Protein AF-A0A519ZDD3-F1 (afdb_monomer_lite)

Secondary structure (DSSP, 8-state):
-PPPEEEEEEE--SSSHHHHHHHHHHHHHHTSTTEEEEEEEGGG-----

Sequence (49 aa):
MSTPKTLLIVYHSMTGGTRQMAEAVQAGAAAEEGVAVRLLHAAQAHGHA

pLDDT: mean 90.31, std 11.73, range [40.91, 97.69]

Structure (mmCIF, N/CA/C/O backbone):
data_AF-A0A519ZDD3-F1
#
_entry.id   AF-A0A519ZDD3-F1
#
loop_
_atom_site.group_PDB
_atom_site.id
_atom_site.type_symbol
_atom_site.label_atom_id
_atom_site.label_alt_id
_atom_site.label_comp_id
_atom_site.label_asym_id
_atom_site.label_entity_id
_atom_site.label_seq_id
_atom_site.pdbx_PDB_ins_code
_atom_site.Cartn_x
_atom_site.Cartn_y
_atom_site.Cartn_z
_atom_site.occupancy
_atom_site.B_iso_or_equiv
_atom_site.auth_seq_id
_atom_site.auth_comp_id
_atom_site.auth_asym_id
_atom_site.auth_atom_id
_atom_site.pdbx_PDB_model_num
ATOM 1 N N . MET A 1 1 ? -20.539 -0.576 18.834 1.00 55.75 1 MET A N 1
ATOM 2 C CA . MET A 1 1 ? -19.193 -0.610 18.221 1.00 55.75 1 MET A CA 1
ATOM 3 C C . MET A 1 1 ? -19.377 -0.803 16.726 1.00 55.75 1 MET A C 1
ATO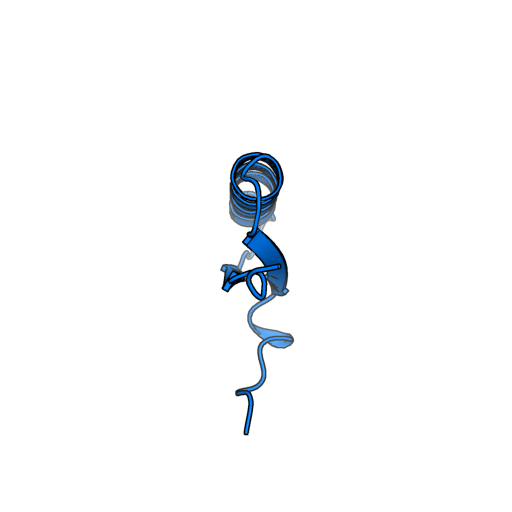M 5 O O . MET A 1 1 ? -20.033 -1.762 16.344 1.00 55.75 1 MET A O 1
ATOM 9 N N . SER A 1 2 ? -18.915 0.133 15.899 1.00 78.25 2 SER A N 1
ATOM 10 C CA . SER A 1 2 ? -19.014 0.062 14.434 1.00 78.25 2 SER A CA 1
ATOM 11 C C . SER A 1 2 ? -17.920 -0.838 13.855 1.00 78.25 2 SER A C 1
ATOM 13 O O . SER A 1 2 ? -16.769 -0.751 14.276 1.00 78.25 2 SER A O 1
ATOM 15 N N . THR A 1 3 ? -18.269 -1.699 12.894 1.00 84.38 3 THR A N 1
ATOM 16 C CA . THR A 1 3 ? -17.296 -2.528 12.167 1.00 84.38 3 THR A CA 1
ATOM 17 C C . THR A 1 3 ? -16.332 -1.632 11.382 1.00 84.38 3 THR A C 1
ATOM 19 O O . THR A 1 3 ? -16.805 -0.758 10.647 1.00 84.38 3 THR A O 1
ATOM 2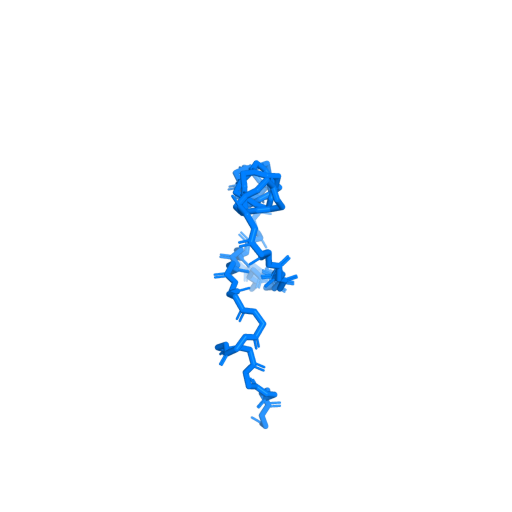2 N N . PRO A 1 4 ? -15.005 -1.820 11.511 1.00 87.75 4 PRO A N 1
ATOM 23 C CA . PRO A 1 4 ? -14.035 -1.003 10.795 1.00 87.75 4 PRO A CA 1
ATOM 24 C C . PRO A 1 4 ? -14.143 -1.214 9.280 1.00 87.75 4 PRO A C 1
ATOM 26 O O . PRO A 1 4 ? -14.299 -2.341 8.801 1.00 87.75 4 PRO A O 1
ATOM 29 N N . LYS A 1 5 ? -14.049 -0.126 8.509 1.00 94.00 5 LYS A N 1
ATOM 30 C CA . LYS A 1 5 ? -14.006 -0.196 7.044 1.00 94.00 5 LYS A CA 1
ATOM 31 C C . LYS A 1 5 ? -12.664 -0.768 6.611 1.00 94.00 5 LYS A C 1
ATOM 33 O O . LYS A 1 5 ? -11.626 -0.349 7.110 1.00 94.00 5 LYS A O 1
ATOM 38 N N . THR A 1 6 ? -12.672 -1.699 5.663 1.00 95.06 6 THR A N 1
ATOM 39 C CA . THR A 1 6 ? -11.422 -2.233 5.108 1.00 95.06 6 THR A CA 1
ATOM 40 C C . THR A 1 6 ? -10.987 -1.407 3.903 1.00 95.06 6 THR A C 1
ATOM 42 O O . THR A 1 6 ? -11.728 -1.308 2.927 1.00 95.06 6 THR A O 1
ATOM 45 N N . LEU A 1 7 ? -9.779 -0.849 3.957 1.00 95.50 7 LEU A N 1
ATOM 46 C CA . LEU A 1 7 ? -9.115 -0.197 2.833 1.00 95.50 7 LEU A CA 1
ATOM 47 C C . LEU A 1 7 ? -8.061 -1.143 2.251 1.00 95.50 7 LEU A C 1
ATOM 49 O O . LEU A 1 7 ? -7.090 -1.488 2.924 1.00 95.50 7 LEU A O 1
ATOM 53 N N . LEU A 1 8 ? -8.241 -1.546 0.994 1.00 96.25 8 LEU A N 1
ATOM 54 C CA . LEU A 1 8 ? -7.255 -2.329 0.255 1.00 96.25 8 LEU A CA 1
ATOM 55 C C . LEU A 1 8 ? -6.439 -1.414 -0.665 1.00 96.25 8 LEU A C 1
ATOM 57 O O . LEU A 1 8 ? -6.981 -0.813 -1.588 1.00 96.25 8 LEU A O 1
ATOM 61 N N . ILE A 1 9 ? -5.131 -1.359 -0.436 1.00 96.38 9 ILE A N 1
ATOM 62 C CA . ILE A 1 9 ? -4.154 -0.689 -1.291 1.00 96.38 9 ILE A CA 1
ATOM 63 C C . ILE A 1 9 ? -3.452 -1.773 -2.107 1.00 96.38 9 ILE A C 1
ATOM 65 O O . ILE A 1 9 ? -2.782 -2.643 -1.549 1.00 96.38 9 ILE A O 1
ATOM 69 N N . VAL A 1 10 ? -3.600 -1.727 -3.429 1.00 96.12 10 VAL A N 1
ATOM 70 C CA . VAL A 1 10 ? -2.887 -2.618 -4.351 1.00 96.12 10 VAL A CA 1
ATOM 71 C C . VAL A 1 10 ? -1.852 -1.806 -5.109 1.00 96.12 10 VAL A C 1
ATOM 73 O O . VAL A 1 10 ? -2.186 -0.784 -5.705 1.00 96.12 10 VAL A O 1
ATOM 76 N N . TYR A 1 11 ? -0.599 -2.254 -5.097 1.00 95.44 11 TYR A N 1
ATOM 77 C CA . TYR A 1 11 ? 0.486 -1.582 -5.808 1.00 95.44 11 TYR A CA 1
ATOM 78 C C . TYR A 1 11 ? 1.238 -2.537 -6.729 1.00 95.44 11 TYR A C 1
ATOM 80 O O . TYR A 1 11 ? 1.316 -3.742 -6.496 1.00 95.44 11 TYR A O 1
ATOM 88 N N . HIS A 1 12 ? 1.848 -1.975 -7.764 1.00 95.00 12 HIS A N 1
ATOM 89 C CA . HIS A 1 12 ? 2.792 -2.666 -8.626 1.00 95.00 12 HIS A CA 1
ATOM 90 C C . HIS A 1 12 ? 4.035 -1.796 -8.784 1.00 95.00 12 HIS A C 1
ATOM 92 O O . HIS A 1 12 ? 3.924 -0.578 -8.918 1.00 95.00 12 HIS A O 1
ATOM 98 N N . SER A 1 13 ? 5.225 -2.392 -8.729 1.00 93.38 13 SER A N 1
ATOM 99 C CA . SER A 1 13 ? 6.470 -1.651 -8.922 1.00 93.38 13 SER A CA 1
ATOM 100 C C . SER A 1 13 ? 7.537 -2.526 -9.558 1.00 93.38 13 SER A C 1
ATOM 102 O O . SER A 1 13 ? 7.709 -3.672 -9.157 1.00 93.38 13 SER A O 1
ATOM 104 N N . MET A 1 14 ? 8.276 -1.962 -10.515 1.00 90.88 14 MET A N 1
ATOM 105 C CA . MET A 1 14 ? 9.422 -2.624 -11.151 1.00 90.88 14 MET A CA 1
ATOM 106 C C . MET A 1 14 ? 10.735 -2.353 -10.412 1.00 90.88 14 MET A C 1
ATOM 108 O O . MET A 1 14 ? 11.590 -3.226 -10.332 1.00 90.88 14 MET A O 1
ATOM 112 N N . THR A 1 15 ? 10.887 -1.150 -9.853 1.00 91.38 15 THR A N 1
ATOM 113 C CA . THR A 1 15 ? 12.129 -0.682 -9.211 1.00 91.38 15 THR A CA 1
ATOM 114 C C . THR A 1 15 ? 11.967 -0.373 -7.721 1.00 91.38 15 THR A C 1
ATOM 116 O O . THR A 1 15 ? 12.938 -0.030 -7.057 1.00 91.38 15 THR A O 1
ATOM 119 N N . GLY A 1 16 ? 10.750 -0.476 -7.178 1.00 87.88 16 GLY A N 1
ATOM 120 C CA . GLY A 1 16 ? 10.458 -0.261 -5.758 1.00 87.88 16 GLY A CA 1
ATOM 121 C C . GLY A 1 16 ? 10.024 1.161 -5.384 1.00 87.88 16 GLY A C 1
ATOM 122 O O . GLY A 1 16 ? 9.462 1.338 -4.308 1.00 87.88 16 GLY A O 1
ATOM 123 N N . GLY A 1 17 ? 10.172 2.166 -6.257 1.00 91.75 17 GLY A N 1
ATOM 124 C CA . GLY A 1 17 ? 9.750 3.545 -5.948 1.00 91.75 17 GLY A CA 1
ATOM 125 C C . GLY A 1 17 ? 8.258 3.663 -5.597 1.00 91.75 17 GLY A C 1
ATOM 126 O O . GLY A 1 17 ? 7.878 4.318 -4.630 1.00 91.75 17 GLY A O 1
ATOM 127 N N . THR A 1 18 ? 7.400 2.933 -6.314 1.00 94.38 18 THR A N 1
ATOM 128 C CA . THR A 1 18 ? 5.953 2.883 -6.034 1.00 94.38 18 THR A CA 1
ATOM 129 C C . THR A 1 18 ? 5.641 2.194 -4.705 1.00 94.38 18 THR A C 1
ATOM 131 O O . THR A 1 18 ? 4.646 2.528 -4.068 1.00 94.38 18 THR A O 1
ATOM 134 N N . ARG A 1 19 ? 6.487 1.250 -4.264 1.00 94.62 19 ARG A N 1
ATOM 135 C CA . ARG A 1 19 ? 6.312 0.558 -2.981 1.00 94.62 19 ARG A CA 1
ATOM 136 C C . ARG A 1 19 ? 6.463 1.527 -1.812 1.00 94.62 19 ARG A C 1
ATOM 138 O O . ARG A 1 19 ? 5.607 1.525 -0.938 1.00 94.62 19 ARG A O 1
ATOM 145 N N . GLN A 1 20 ? 7.486 2.383 -1.834 1.00 95.06 20 GLN A N 1
ATOM 146 C CA . GLN A 1 20 ? 7.703 3.372 -0.773 1.00 95.06 20 GLN A CA 1
ATOM 147 C C . GLN A 1 20 ? 6.508 4.328 -0.638 1.00 95.06 20 GLN A C 1
ATOM 149 O O . GLN A 1 20 ? 6.055 4.6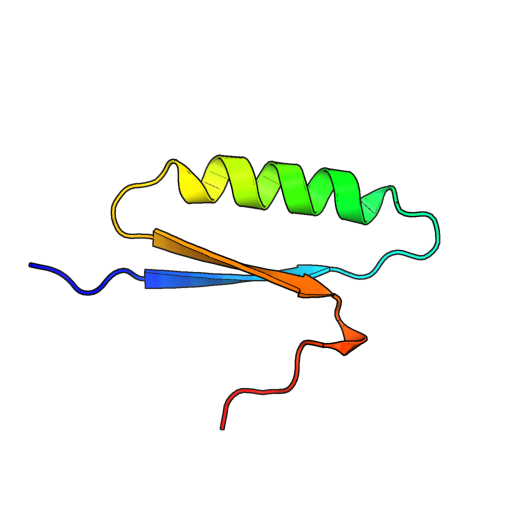16 0.467 1.00 95.06 20 GLN A O 1
ATOM 154 N N . MET A 1 21 ? 5.947 4.774 -1.765 1.00 95.88 21 MET A N 1
ATOM 155 C CA . MET A 1 21 ? 4.730 5.587 -1.757 1.00 95.88 21 MET A CA 1
ATOM 156 C C . MET A 1 21 ? 3.535 4.812 -1.183 1.00 95.88 21 MET A C 1
ATOM 158 O O . MET A 1 21 ? 2.792 5.350 -0.368 1.00 95.88 21 MET A O 1
ATOM 162 N N . ALA A 1 22 ? 3.354 3.548 -1.571 1.00 97.06 22 ALA A N 1
ATOM 163 C CA . ALA A 1 22 ? 2.244 2.734 -1.083 1.00 97.06 22 ALA A CA 1
ATOM 164 C C . ALA A 1 22 ? 2.338 2.444 0.429 1.00 97.06 22 ALA A C 1
ATOM 166 O O . ALA A 1 22 ? 1.317 2.443 1.116 1.00 97.06 22 ALA A O 1
ATOM 167 N N . GLU A 1 23 ? 3.551 2.276 0.961 1.00 96.56 23 GLU A N 1
ATOM 168 C CA . GLU A 1 23 ? 3.816 2.162 2.401 1.00 96.56 23 GLU A CA 1
ATOM 169 C C . GLU A 1 23 ? 3.478 3.468 3.142 1.00 96.56 23 GLU A C 1
ATOM 171 O O . GLU A 1 23 ? 2.845 3.428 4.196 1.00 96.56 23 GLU A O 1
ATOM 176 N N . ALA A 1 24 ? 3.811 4.632 2.571 1.00 97.25 24 ALA A N 1
ATOM 177 C CA . ALA A 1 24 ? 3.436 5.925 3.148 1.00 97.25 24 ALA A CA 1
ATOM 178 C C . ALA A 1 24 ? 1.909 6.125 3.191 1.00 97.25 24 ALA A C 1
ATOM 180 O O . ALA A 1 24 ? 1.372 6.581 4.201 1.00 97.25 24 ALA A O 1
ATOM 181 N N . VAL A 1 25 ? 1.192 5.728 2.132 1.00 97.25 25 VAL A N 1
ATOM 182 C CA . VAL A 1 25 ? -0.282 5.757 2.104 1.00 97.25 25 VAL A CA 1
ATOM 183 C C . VAL A 1 25 ? -0.865 4.812 3.156 1.00 97.25 25 VAL A C 1
ATOM 185 O O . VAL A 1 25 ? -1.790 5.197 3.869 1.00 97.25 25 VAL A O 1
ATOM 188 N N . GLN A 1 26 ? -0.313 3.600 3.296 1.00 97.69 26 GLN A N 1
ATOM 189 C CA . GLN A 1 26 ? -0.730 2.663 4.341 1.00 97.69 26 GLN A CA 1
ATOM 190 C C . GLN A 1 26 ? -0.550 3.273 5.736 1.00 97.69 26 GLN A C 1
ATOM 192 O O . GLN A 1 26 ? -1.467 3.188 6.550 1.00 97.69 26 GLN A O 1
ATOM 197 N N . ALA A 1 27 ? 0.607 3.882 6.008 1.00 97.25 27 ALA A N 1
ATOM 198 C CA . ALA A 1 27 ? 0.908 4.491 7.300 1.00 97.25 27 ALA A CA 1
ATOM 199 C C . ALA A 1 27 ? -0.061 5.632 7.640 1.00 97.25 27 ALA A C 1
ATOM 201 O O . ALA A 1 27 ? -0.566 5.685 8.758 1.00 97.25 27 ALA A O 1
ATOM 202 N N . GLY A 1 28 ? -0.371 6.499 6.670 1.00 96.88 28 GLY A N 1
ATOM 203 C CA . GLY A 1 28 ? -1.352 7.570 6.850 1.00 96.88 28 GLY A CA 1
ATOM 204 C C . GLY A 1 28 ? -2.763 7.034 7.100 1.00 96.88 28 GLY A C 1
ATOM 205 O O . GLY A 1 28 ? -3.422 7.447 8.046 1.00 96.88 28 GLY A O 1
ATOM 206 N N . ALA A 1 29 ? -3.212 6.059 6.308 1.00 95.62 29 ALA A N 1
ATOM 207 C CA . ALA A 1 29 ? -4.546 5.485 6.466 1.00 95.62 29 ALA A CA 1
ATOM 208 C C . ALA A 1 29 ? -4.710 4.671 7.761 1.00 95.62 29 ALA A C 1
ATOM 210 O O . ALA A 1 29 ? -5.814 4.575 8.284 1.00 95.62 29 ALA A O 1
ATOM 211 N N . ALA A 1 30 ? -3.631 4.080 8.284 1.00 94.88 30 ALA A N 1
ATOM 212 C CA . ALA A 1 30 ? -3.657 3.327 9.538 1.00 94.88 30 ALA A CA 1
ATOM 213 C C . ALA A 1 30 ? -3.774 4.226 10.782 1.00 94.88 30 ALA A C 1
ATOM 215 O O . ALA A 1 30 ? -4.071 3.719 11.861 1.00 94.88 30 ALA A O 1
ATOM 216 N N . ALA A 1 31 ? -3.544 5.537 10.642 1.00 95.50 31 ALA A N 1
ATOM 217 C CA . ALA A 1 31 ? -3.766 6.508 11.710 1.00 95.50 31 ALA A CA 1
ATOM 218 C C . ALA A 1 31 ? -5.254 6.869 11.890 1.00 95.50 31 ALA A C 1
ATOM 220 O O . ALA A 1 31 ? -5.620 7.429 12.921 1.00 95.50 31 ALA A O 1
ATOM 221 N N . GLU A 1 32 ? -6.107 6.543 10.914 1.00 94.50 32 GLU A N 1
ATOM 222 C CA . GLU A 1 32 ? -7.542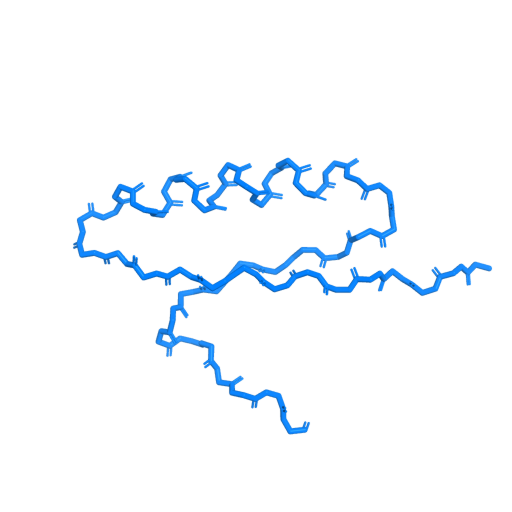 6.823 10.963 1.00 94.50 32 GLU A CA 1
ATOM 223 C C . GLU A 1 32 ? -8.290 5.783 11.805 1.00 94.50 32 GLU A C 1
ATOM 225 O O . GLU A 1 32 ? -8.231 4.572 11.558 1.00 94.50 32 GLU A O 1
ATOM 230 N N . GLU A 1 33 ? -9.057 6.255 12.787 1.00 92.69 33 GLU A N 1
ATOM 231 C CA . GLU A 1 33 ? -9.868 5.377 13.623 1.00 92.69 33 GLU A CA 1
ATOM 232 C C . GLU A 1 33 ? -10.970 4.686 12.807 1.00 92.69 33 GLU A C 1
ATOM 234 O O . GLU A 1 33 ? -11.684 5.287 12.003 1.00 92.69 33 GLU A O 1
ATOM 239 N N . GLY A 1 34 ? -11.143 3.382 13.035 1.00 92.75 34 GLY A N 1
ATOM 240 C CA . GLY A 1 34 ? -12.172 2.599 12.350 1.00 92.75 34 GLY A CA 1
ATOM 241 C C . GLY A 1 34 ? -11.828 2.213 10.908 1.00 92.75 34 GLY A C 1
ATOM 242 O O . GLY A 1 34 ? -12.726 1.775 10.182 1.00 92.75 34 GLY A O 1
ATOM 243 N N . VAL A 1 35 ? -10.560 2.317 10.493 1.00 95.00 35 VAL A N 1
ATOM 244 C CA . VAL A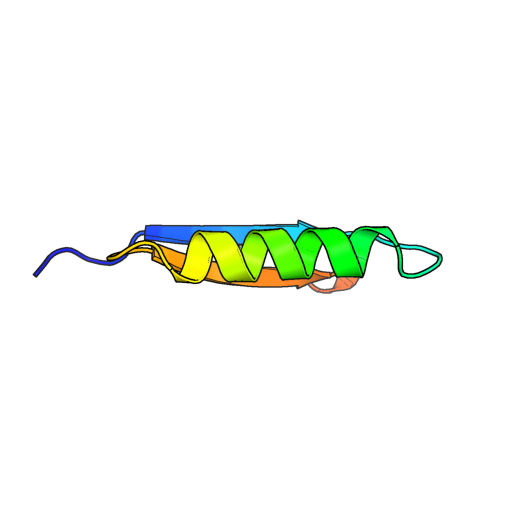 1 35 ? -10.072 1.811 9.203 1.00 95.00 35 VAL A CA 1
ATOM 245 C C . VAL A 1 35 ? -9.089 0.658 9.414 1.00 95.00 35 VAL A C 1
ATOM 247 O O . VAL A 1 35 ? -8.095 0.772 10.121 1.00 95.00 35 VAL A O 1
ATOM 250 N N . ALA A 1 36 ? -9.355 -0.474 8.765 1.00 94.56 36 ALA A N 1
ATOM 251 C CA . ALA A 1 36 ? -8.424 -1.588 8.657 1.00 94.56 36 ALA A CA 1
ATOM 252 C C . ALA A 1 36 ? -7.722 -1.518 7.298 1.00 94.56 36 ALA A C 1
ATOM 254 O O . ALA A 1 36 ? -8.352 -1.710 6.257 1.00 94.56 36 ALA A O 1
ATOM 255 N N . VAL A 1 37 ? -6.420 -1.242 7.291 1.00 96.06 37 VAL A N 1
ATOM 256 C CA . VAL A 1 37 ? -5.656 -1.068 6.049 1.00 96.06 37 VAL A CA 1
ATOM 257 C C . VAL A 1 37 ? -4.921 -2.350 5.680 1.00 96.06 37 VAL A C 1
ATOM 259 O O . VAL A 1 37 ? -4.276 -2.981 6.515 1.00 96.06 37 VAL A O 1
ATOM 262 N N . ARG A 1 38 ? -4.985 -2.726 4.402 1.00 95.62 38 ARG A N 1
ATOM 263 C CA . ARG A 1 38 ? -4.244 -3.850 3.826 1.00 95.62 38 ARG A CA 1
ATOM 264 C C . ARG A 1 38 ? -3.466 -3.372 2.611 1.00 95.62 38 ARG A C 1
ATOM 266 O O . ARG A 1 38 ? -4.058 -2.810 1.697 1.00 95.62 38 ARG A O 1
ATOM 273 N N . LEU A 1 39 ? -2.166 -3.641 2.584 1.00 96.38 39 LEU A N 1
ATOM 274 C CA . LEU A 1 39 ? -1.295 -3.363 1.445 1.00 96.38 39 LEU A CA 1
ATOM 275 C C . LEU A 1 39 ? -0.917 -4.681 0.764 1.00 96.38 39 LEU A C 1
ATOM 277 O O . LEU A 1 39 ? -0.340 -5.556 1.404 1.00 96.38 39 LEU A O 1
ATOM 281 N N . LEU A 1 40 ? -1.232 -4.825 -0.523 1.00 96.19 40 LEU A N 1
ATOM 282 C CA . LEU A 1 40 ? -0.882 -5.999 -1.324 1.00 96.19 40 LEU A CA 1
ATOM 283 C C . LEU A 1 40 ? -0.118 -5.588 -2.581 1.00 96.19 40 LEU A C 1
ATOM 285 O O . LEU A 1 40 ? -0.469 -4.616 -3.251 1.00 96.19 40 LEU A O 1
ATOM 289 N N . HIS A 1 41 ? 0.893 -6.372 -2.951 1.00 94.75 41 HIS A N 1
ATOM 290 C CA . HIS A 1 41 ? 1.412 -6.304 -4.311 1.00 94.75 41 HIS A CA 1
ATOM 291 C C . HIS A 1 41 ? 0.366 -6.872 -5.282 1.00 94.75 41 HIS A C 1
ATOM 293 O O . HIS A 1 41 ? -0.326 -7.832 -4.948 1.00 94.75 41 HIS A O 1
ATOM 299 N N . ALA A 1 42 ? 0.270 -6.326 -6.495 1.00 93.69 42 ALA A N 1
ATOM 300 C CA . ALA A 1 42 ? -0.727 -6.720 -7.492 1.00 93.69 42 ALA A CA 1
ATOM 301 C C . ALA A 1 42 ? -0.731 -8.232 -7.773 1.00 93.69 42 ALA A C 1
ATOM 303 O O . ALA A 1 42 ? -1.795 -8.830 -7.871 1.00 93.69 42 ALA A O 1
ATOM 304 N N . ALA A 1 43 ? 0.442 -8.874 -7.783 1.00 91.00 43 ALA A N 1
ATOM 305 C CA . ALA A 1 43 ? 0.560 -10.326 -7.968 1.00 91.00 43 ALA A CA 1
ATOM 306 C C . ALA A 1 43 ? -0.045 -11.165 -6.820 1.00 91.00 43 ALA A C 1
ATOM 308 O O . ALA A 1 43 ? -0.188 -12.374 -6.947 1.00 91.00 43 ALA A O 1
ATOM 309 N N . GLN A 1 44 ? -0.360 -10.542 -5.684 1.00 88.94 44 GLN A N 1
ATOM 310 C CA . GLN A 1 44 ? -0.967 -11.175 -4.512 1.00 88.94 44 GLN A CA 1
ATOM 311 C C . GLN A 1 44 ? -2.438 -10.768 -4.330 1.00 88.94 44 GLN A C 1
ATOM 313 O O . GLN A 1 44 ? -3.140 -11.352 -3.501 1.00 88.94 44 GLN A O 1
ATOM 318 N N . ALA A 1 45 ? -2.907 -9.773 -5.089 1.00 89.38 45 ALA A N 1
ATOM 319 C CA . ALA A 1 45 ? -4.276 -9.285 -5.048 1.00 89.38 45 ALA A CA 1
ATOM 320 C C . ALA A 1 45 ? -5.175 -10.185 -5.905 1.00 89.38 45 ALA A C 1
ATOM 322 O O . ALA A 1 45 ? -5.444 -9.913 -7.071 1.00 89.38 45 ALA A O 1
ATOM 323 N N . HIS A 1 46 ? -5.634 -11.280 -5.310 1.00 80.25 46 HIS A N 1
ATOM 324 C CA . HIS A 1 46 ? -6.638 -12.154 -5.907 1.00 80.25 46 HIS A CA 1
ATOM 325 C C . HIS A 1 46 ? -8.024 -11.672 -5.466 1.00 80.25 46 HIS A C 1
ATOM 327 O O . HIS A 1 46 ? -8.212 -11.324 -4.297 1.00 80.25 46 HIS A O 1
ATOM 333 N N . GLY A 1 47 ? -8.970 -11.593 -6.407 1.00 67.81 47 GLY A N 1
ATOM 334 C CA . GLY A 1 47 ? -10.322 -11.100 -6.148 1.00 67.81 47 GLY A CA 1
ATOM 335 C C . GLY A 1 47 ? -10.978 -11.856 -4.994 1.00 67.81 47 GLY A C 1
ATOM 336 O O . GLY A 1 47 ? -10.952 -13.083 -4.957 1.00 67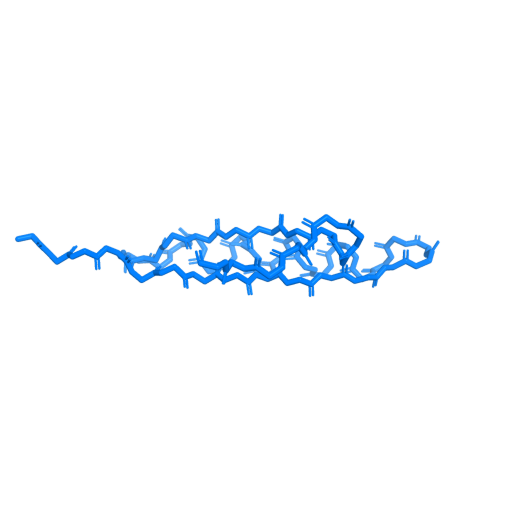.81 47 GLY A O 1
ATOM 337 N N . HIS A 1 48 ? -11.526 -11.111 -4.037 1.00 53.66 48 HIS A N 1
ATOM 338 C CA . HIS A 1 48 ? -12.341 -11.672 -2.966 1.00 53.66 48 HIS A CA 1
ATOM 339 C C . HIS A 1 48 ? -13.655 -12.163 -3.592 1.00 53.66 48 HIS A C 1
ATOM 341 O O . HIS A 1 48 ? -14.387 -11.347 -4.155 1.00 53.66 48 HIS A O 1
ATOM 347 N N . ALA A 1 49 ? -13.887 -13.477 -3.566 1.00 40.91 49 ALA A N 1
ATOM 348 C CA . ALA A 1 49 ? -15.196 -14.081 -3.811 1.00 40.91 49 ALA A CA 1
ATOM 349 C C . ALA A 1 49 ? -16.024 -14.050 -2.523 1.00 40.91 49 ALA A C 1
ATOM 351 O O . ALA A 1 49 ? -15.406 -14.224 -1.445 1.00 40.91 49 ALA A O 1
#

Foldseek 3Di:
DDQAAEAEAEDEDDPCPRVVVSVVVQVVQVVDPRYHYDYYYPVGDDDDD

Radius of gyration: 12.12 Å; chains: 1; bounding box: 31×22×29 Å